Protein AF-A0A1G7V1W4-F1 (afdb_monomer)

Mean predicted aligned error: 14.4 Å

Foldseek 3Di:
DPPVVVVVVVCCCVVVCVPDPVNVVVVVVVVVVVVVCCVCCCCVVVVCVCVVVVPDDCPVVVVVVVCCVVVPDD

Sequence (74 aa):
MMTNFLYRTIHFYYDGFRHMTVGRTLWAVIIVKLIIIFLVLKVFFFPNYISEHSDAGSEPDFVASELIDRAGAP

Organism: NCBI:txid2913614

pLDDT: mean 74.84, std 15.48, range [38.47, 96.56]

InterPro domains:
  IPR027853 Protein of unknown function DUF4492 [PF14899] (4-70)

Radius of gyration: 26.41 Å; Cα contacts (8 Å, |Δi|>4): 9; chains: 1; bounding box: 53×30×68 Å

Secondary structure (DSSP, 8-state):
--HHHHHHHHHHHHHHHHH-HHHHHHHHHHHHHHHHHHHHHHHHHHHHHHHTT-S-S-HHHHHHHHHHHHHS--

Solvent-accessible surface area (backbone atoms only — not comparable to full-atom values): 4266 Å² total; per-residue (Å²): 129,71,66,63,58,58,52,49,54,50,48,52,50,52,50,53,42,69,72,30,68,66,52,48,50,54,52,50,51,51,52,52,48,52,51,49,49,50,49,49,48,45,62,65,56,40,51,56,58,40,61,74,64,59,71,63,94,42,67,68,57,51,52,50,49,54,51,47,59,68,71,66,60,135

Structure (mmCIF, N/CA/C/O backbone):
data_AF-A0A1G7V1W4-F1
#
_entry.id   AF-A0A1G7V1W4-F1
#
loop_
_atom_site.group_PDB
_atom_site.id
_atom_site.type_symbol
_atom_site.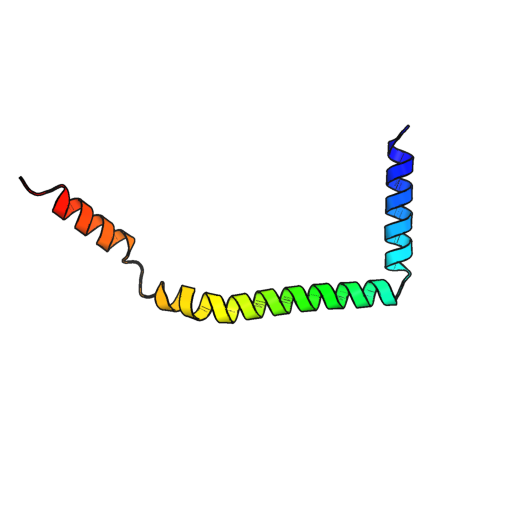label_atom_id
_atom_site.label_alt_id
_atom_site.label_comp_id
_atom_site.label_asym_id
_atom_site.label_entity_id
_atom_site.label_seq_id
_atom_site.pdbx_PDB_ins_code
_atom_site.Cartn_x
_atom_site.Cartn_y
_atom_site.Cartn_z
_atom_site.occupancy
_atom_site.B_iso_or_equiv
_atom_site.auth_seq_id
_atom_site.auth_comp_id
_atom_site.auth_asym_id
_atom_site.auth_atom_id
_atom_site.pdbx_PDB_model_num
ATOM 1 N N . MET A 1 1 ? 26.734 20.643 -4.651 1.00 53.28 1 MET A N 1
ATOM 2 C CA . MET A 1 1 ? 27.460 19.545 -5.335 1.00 53.28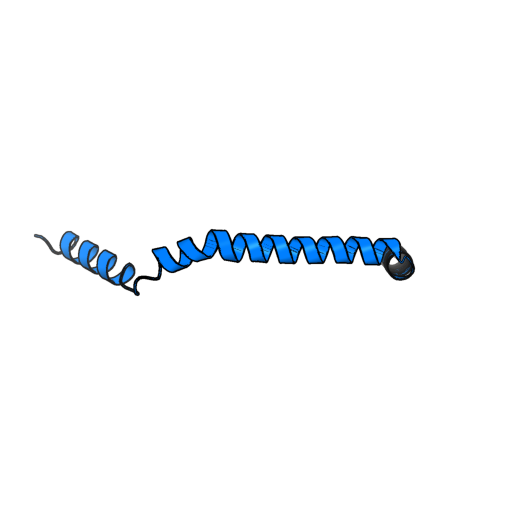 1 MET A CA 1
ATOM 3 C C . MET A 1 1 ? 26.925 18.138 -5.019 1.00 53.28 1 MET A C 1
ATOM 5 O O . MET A 1 1 ? 26.968 17.312 -5.916 1.00 53.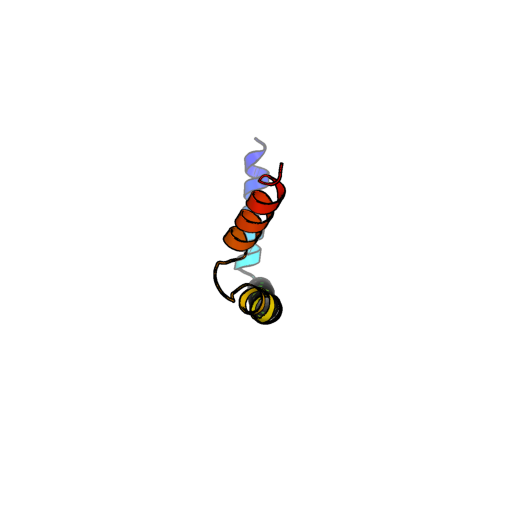28 1 MET A O 1
ATOM 9 N N . MET A 1 2 ? 26.391 17.840 -3.819 1.00 59.16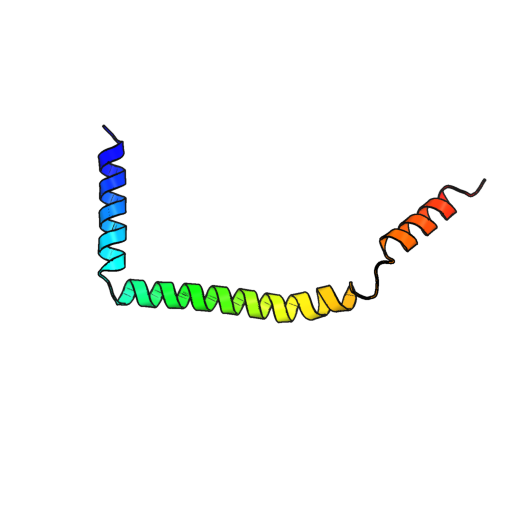 2 MET A N 1
ATOM 10 C CA . MET A 1 2 ? 25.966 16.472 -3.428 1.00 59.16 2 MET A CA 1
ATOM 11 C C . MET A 1 2 ? 24.604 16.005 -4.000 1.00 59.16 2 MET A C 1
ATOM 13 O O . MET A 1 2 ? 24.347 14.809 -4.114 1.00 59.16 2 MET A O 1
ATOM 17 N N . THR A 1 3 ? 23.725 16.933 -4.388 1.00 66.12 3 THR A N 1
ATOM 18 C CA . THR A 1 3 ? 22.346 16.644 -4.837 1.00 66.12 3 THR A CA 1
ATOM 19 C C . THR A 1 3 ? 22.279 15.823 -6.125 1.00 66.12 3 THR A C 1
ATOM 21 O O . THR A 1 3 ? 21.398 14.980 -6.274 1.00 66.12 3 THR A O 1
ATOM 24 N N . ASN A 1 4 ? 23.247 16.002 -7.028 1.00 75.19 4 ASN A N 1
ATOM 25 C CA . ASN A 1 4 ? 23.266 15.314 -8.322 1.00 75.19 4 ASN A CA 1
ATOM 26 C C . ASN A 1 4 ? 23.532 13.809 -8.197 1.00 75.19 4 ASN A C 1
ATOM 28 O O . ASN A 1 4 ? 23.060 13.037 -9.030 1.00 75.19 4 ASN A O 1
ATOM 32 N N . PHE A 1 5 ? 24.269 13.377 -7.168 1.00 79.12 5 PHE A N 1
ATOM 33 C CA . PHE A 1 5 ? 24.562 11.958 -6.973 1.00 79.12 5 PHE A CA 1
ATOM 34 C C . PHE A 1 5 ? 23.324 11.209 -6.479 1.00 79.12 5 PHE A C 1
ATOM 36 O O . PHE A 1 5 ? 22.959 10.181 -7.040 1.00 79.12 5 PHE A O 1
ATOM 43 N N . LEU A 1 6 ? 22.621 11.780 -5.497 1.00 82.75 6 LEU A N 1
ATOM 44 C CA . LEU A 1 6 ? 21.383 11.211 -4.969 1.00 82.75 6 LEU A CA 1
ATOM 45 C C . LEU A 1 6 ? 20.283 11.174 -6.038 1.00 82.75 6 LEU A C 1
ATOM 47 O O . LEU A 1 6 ? 19.627 10.151 -6.214 1.00 82.75 6 LEU A O 1
ATOM 51 N N . TYR A 1 7 ? 20.144 12.257 -6.809 1.00 83.31 7 TYR A N 1
ATOM 52 C CA . TYR A 1 7 ? 19.192 12.331 -7.915 1.00 83.31 7 TYR A CA 1
ATOM 53 C C . TYR A 1 7 ? 19.459 11.261 -8.981 1.00 83.31 7 TYR A C 1
ATOM 55 O O . TYR A 1 7 ? 18.534 10.585 -9.424 1.00 83.31 7 TYR A O 1
ATOM 63 N N . ARG A 1 8 ? 20.727 11.045 -9.352 1.00 83.56 8 ARG A N 1
ATOM 64 C CA . ARG A 1 8 ? 21.103 10.039 -10.353 1.00 83.56 8 ARG A CA 1
ATOM 65 C C . ARG A 1 8 ? 20.868 8.610 -9.864 1.00 83.56 8 ARG A C 1
ATOM 67 O O . ARG A 1 8 ? 20.388 7.786 -10.636 1.00 83.56 8 ARG A O 1
ATOM 74 N N . THR A 1 9 ? 21.148 8.330 -8.593 1.00 86.25 9 THR A N 1
ATOM 75 C CA . THR A 1 9 ? 20.874 7.019 -7.987 1.00 86.25 9 THR A CA 1
ATOM 76 C C . THR A 1 9 ? 19.372 6.734 -7.921 1.00 86.25 9 THR A C 1
ATOM 78 O O . THR A 1 9 ? 18.945 5.639 -8.283 1.00 86.25 9 THR A O 1
ATOM 81 N N . ILE A 1 10 ? 18.557 7.724 -7.536 1.00 87.31 10 ILE A N 1
ATOM 82 C CA . ILE A 1 10 ? 17.091 7.593 -7.517 1.00 87.31 10 ILE A CA 1
ATOM 83 C C . ILE A 1 10 ? 16.545 7.409 -8.935 1.00 87.31 10 ILE A C 1
ATOM 85 O O . ILE A 1 10 ? 15.714 6.530 -9.150 1.00 87.31 10 ILE A O 1
ATOM 89 N N . HIS A 1 11 ? 17.031 8.187 -9.907 1.00 85.25 11 HIS A N 1
ATOM 90 C CA . HIS A 1 11 ? 16.614 8.065 -11.303 1.00 85.25 11 HIS A CA 1
ATOM 91 C C . HIS A 1 11 ? 16.940 6.678 -11.861 1.00 85.25 11 HIS A C 1
ATOM 93 O O . HIS A 1 11 ? 16.071 6.050 -12.446 1.00 85.25 11 HIS A O 1
ATOM 99 N N . PHE A 1 12 ? 18.152 6.161 -11.636 1.00 86.19 12 PHE A N 1
ATOM 100 C CA . PHE A 1 12 ? 18.533 4.823 -12.095 1.00 86.19 12 PHE A CA 1
ATOM 101 C C . PHE A 1 12 ? 17.694 3.716 -11.440 1.00 86.19 12 PHE A C 1
ATOM 103 O O . PHE A 1 12 ? 17.266 2.789 -12.124 1.00 86.19 12 PHE A O 1
ATOM 110 N N . TYR A 1 13 ? 17.411 3.822 -10.136 1.00 85.88 13 TYR A N 1
ATOM 111 C CA . TYR A 1 13 ? 16.540 2.867 -9.448 1.00 85.88 13 TYR A CA 1
ATOM 112 C C . TYR A 1 13 ? 15.109 2.920 -9.986 1.00 85.88 13 TYR A C 1
ATOM 114 O O . TYR A 1 13 ? 14.534 1.880 -10.284 1.00 85.88 13 TYR A O 1
ATOM 122 N N . TYR A 1 14 ? 14.546 4.118 -10.151 1.00 85.06 14 TYR A N 1
ATOM 123 C CA . TYR A 1 14 ? 13.200 4.306 -10.687 1.00 85.06 14 TYR A CA 1
ATOM 124 C C . TYR A 1 14 ? 13.087 3.818 -12.137 1.00 85.06 14 TYR A C 1
ATOM 126 O O . TYR A 1 14 ? 12.127 3.129 -12.484 1.00 85.06 14 TYR A O 1
ATOM 134 N N . ASP A 1 15 ? 14.078 4.137 -12.968 1.00 83.06 15 ASP A N 1
ATOM 135 C CA . ASP A 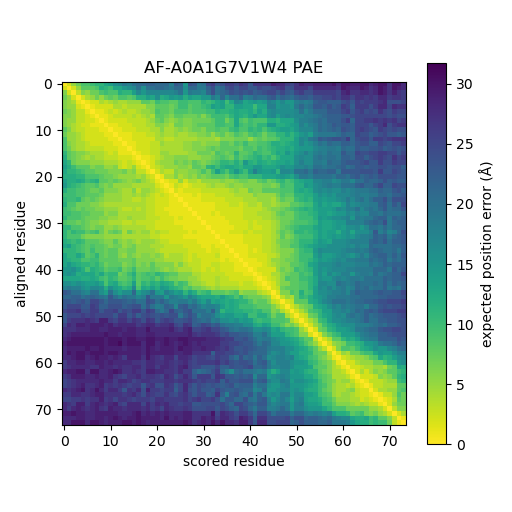1 15 ? 14.130 3.761 -14.379 1.00 83.06 15 ASP A CA 1
ATOM 136 C C . ASP A 1 15 ? 14.297 2.244 -14.538 1.00 83.06 15 ASP A C 1
ATOM 138 O O . ASP A 1 15 ? 13.467 1.589 -15.169 1.00 83.06 15 ASP A O 1
ATOM 142 N N . GLY A 1 16 ? 15.266 1.643 -13.837 1.00 83.00 16 GLY A N 1
ATOM 143 C CA . GLY A 1 16 ? 15.453 0.192 -13.798 1.00 83.00 16 GLY A CA 1
ATOM 144 C C . GLY A 1 16 ? 14.230 -0.548 -13.249 1.00 83.00 16 GLY A C 1
ATOM 145 O O . GLY A 1 16 ? 13.770 -1.519 -13.848 1.00 83.00 16 GLY A O 1
ATOM 146 N N . PHE A 1 17 ? 13.634 -0.056 -12.162 1.00 83.31 17 PHE A N 1
ATOM 147 C CA . PHE A 1 17 ? 12.429 -0.639 -11.570 1.00 83.31 17 PHE A CA 1
ATOM 148 C C . PHE A 1 17 ? 11.220 -0.573 -12.513 1.00 83.31 17 PHE A C 1
ATOM 150 O O . PHE A 1 17 ? 10.450 -1.531 -12.605 1.00 83.31 17 PHE A O 1
ATOM 157 N N . ARG A 1 18 ? 11.059 0.527 -13.257 1.00 78.31 18 ARG A N 1
ATOM 158 C CA . ARG A 1 18 ? 9.968 0.700 -14.225 1.00 78.31 18 ARG A CA 1
ATOM 159 C C . ARG A 1 18 ? 10.167 -0.143 -15.487 1.00 78.31 18 ARG A C 1
ATOM 161 O O . ARG A 1 18 ? 9.167 -0.645 -16.015 1.00 78.31 18 ARG A O 1
ATOM 168 N N . HIS A 1 19 ? 11.407 -0.294 -15.958 1.00 82.44 19 HIS A N 1
ATOM 169 C CA . HIS A 1 19 ? 11.754 -1.106 -17.132 1.00 82.44 19 HIS A CA 1
ATOM 170 C C . HIS A 1 19 ? 11.717 -2.619 -16.854 1.00 82.44 19 HIS A C 1
ATOM 172 O O . HIS A 1 19 ? 11.596 -3.411 -17.789 1.00 82.44 19 HIS A O 1
ATOM 178 N N . MET A 1 20 ? 11.767 -3.039 -15.586 1.00 84.00 20 MET A N 1
ATOM 179 C CA . MET A 1 20 ? 11.675 -4.445 -15.193 1.00 84.00 20 MET A CA 1
ATOM 180 C C . MET A 1 20 ? 10.220 -4.902 -15.027 1.00 84.00 20 MET A C 1
ATOM 182 O O . MET A 1 20 ? 9.497 -4.475 -14.125 1.00 84.00 20 MET A O 1
ATOM 186 N N . THR A 1 21 ? 9.798 -5.863 -15.849 1.00 83.06 21 THR A N 1
ATOM 187 C CA . THR A 1 21 ? 8.496 -6.539 -15.711 1.00 83.06 21 THR A CA 1
ATOM 188 C C . THR A 1 21 ? 8.386 -7.306 -14.393 1.00 83.06 21 THR A C 1
ATOM 190 O O . THR A 1 21 ? 7.349 -7.252 -13.739 1.00 83.06 21 THR A O 1
ATOM 193 N N . VAL A 1 22 ? 9.472 -7.950 -13.951 1.00 85.62 22 VAL A N 1
ATOM 194 C CA . VAL A 1 22 ? 9.527 -8.706 -12.686 1.00 85.62 22 VAL A CA 1
ATOM 195 C C . VAL A 1 22 ? 9.335 -7.794 -11.471 1.00 85.62 22 VAL A C 1
ATOM 197 O O . VAL A 1 22 ? 8.539 -8.116 -10.592 1.00 85.62 22 VAL A O 1
ATOM 200 N N . GLY A 1 23 ? 10.010 -6.638 -11.434 1.00 86.12 23 GLY A N 1
ATOM 201 C CA . GLY A 1 23 ? 9.909 -5.680 -10.326 1.00 86.12 23 GLY A CA 1
ATOM 202 C C . GLY A 1 23 ? 8.498 -5.112 -10.178 1.00 86.12 23 GLY A C 1
ATOM 203 O O . GLY A 1 23 ? 7.951 -5.083 -9.074 1.00 86.12 23 GLY A O 1
ATOM 204 N N . ARG A 1 24 ? 7.864 -4.761 -11.305 1.00 83.88 24 ARG A N 1
ATOM 205 C CA . ARG A 1 24 ? 6.471 -4.297 -11.336 1.00 83.88 24 ARG A CA 1
ATOM 206 C C . ARG A 1 24 ? 5.498 -5.362 -10.835 1.00 83.88 24 ARG A C 1
ATOM 208 O O . ARG A 1 24 ? 4.633 -5.048 -10.021 1.00 83.88 24 ARG A O 1
ATOM 215 N N . THR A 1 25 ? 5.650 -6.607 -11.285 1.00 91.12 25 THR A N 1
ATOM 216 C CA . THR A 1 25 ? 4.805 -7.720 -10.832 1.00 91.12 25 THR A CA 1
ATOM 217 C C . THR A 1 25 ? 4.987 -7.982 -9.341 1.00 91.12 25 THR A C 1
ATOM 219 O O . THR A 1 25 ? 4.005 -8.133 -8.622 1.00 91.12 25 THR A O 1
ATOM 222 N N . LEU A 1 26 ? 6.224 -7.982 -8.846 1.00 91.19 26 LEU A N 1
ATOM 223 C CA . LEU A 1 26 ? 6.510 -8.241 -7.436 1.00 91.19 26 LEU A CA 1
ATOM 224 C C . LEU A 1 26 ? 5.944 -7.138 -6.530 1.00 91.19 26 LEU A C 1
ATOM 226 O O . LEU A 1 26 ? 5.329 -7.430 -5.507 1.00 91.19 26 LEU A O 1
ATOM 230 N N . TRP A 1 27 ? 6.068 -5.876 -6.940 1.00 91.88 27 TRP A N 1
ATOM 231 C CA . TRP A 1 27 ? 5.463 -4.754 -6.223 1.00 91.88 27 TRP A CA 1
ATOM 232 C C . TRP A 1 27 ? 3.934 -4.791 -6.256 1.00 91.88 27 TRP A C 1
ATOM 234 O O . TRP A 1 27 ? 3.296 -4.561 -5.230 1.00 91.88 27 TRP A O 1
ATOM 244 N N . ALA A 1 28 ? 3.338 -5.168 -7.392 1.00 92.56 28 ALA A N 1
ATOM 245 C CA . ALA A 1 28 ? 1.899 -5.395 -7.484 1.00 92.56 28 ALA A CA 1
ATOM 246 C C . ALA A 1 28 ? 1.441 -6.500 -6.517 1.00 92.56 28 ALA A C 1
ATOM 248 O O . ALA A 1 28 ? 0.452 -6.317 -5.811 1.00 92.56 28 ALA A O 1
ATOM 249 N N . VAL A 1 29 ? 2.188 -7.605 -6.409 1.00 95.12 29 VAL A N 1
ATOM 250 C CA . VAL A 1 29 ? 1.906 -8.678 -5.438 1.00 95.12 29 VAL A CA 1
ATOM 251 C C . VAL A 1 29 ? 1.987 -8.166 -3.999 1.00 95.12 29 VAL A C 1
ATOM 253 O O . VAL A 1 29 ? 1.117 -8.498 -3.195 1.00 95.12 29 VAL A O 1
ATOM 256 N N . ILE A 1 30 ? 2.985 -7.340 -3.665 1.00 95.12 30 ILE A N 1
ATOM 257 C CA . ILE A 1 30 ? 3.101 -6.721 -2.334 1.00 95.12 30 ILE A CA 1
ATOM 258 C C . ILE A 1 30 ? 1.876 -5.850 -2.042 1.00 95.12 30 ILE A C 1
ATOM 260 O O . ILE A 1 30 ? 1.266 -6.013 -0.988 1.00 95.12 30 ILE A O 1
ATOM 264 N N . ILE A 1 31 ? 1.473 -4.977 -2.970 1.00 96.12 31 ILE A N 1
ATOM 265 C CA . ILE A 1 31 ? 0.288 -4.119 -2.803 1.00 96.12 31 ILE A CA 1
ATOM 266 C C . ILE A 1 31 ? -0.971 -4.949 -2.609 1.00 96.12 31 ILE A C 1
ATOM 268 O O . ILE A 1 31 ? -1.732 -4.695 -1.679 1.00 96.12 31 ILE A O 1
ATOM 272 N N . VAL A 1 32 ? -1.183 -5.958 -3.453 1.00 96.56 32 VAL A N 1
ATOM 273 C CA . VAL A 1 32 ? -2.338 -6.852 -3.341 1.00 96.56 32 VAL A CA 1
ATOM 274 C C . VAL A 1 32 ? -2.342 -7.537 -1.978 1.00 96.56 32 VAL A C 1
ATOM 276 O O . VAL A 1 32 ? -3.371 -7.542 -1.308 1.00 96.56 32 VAL A O 1
ATOM 279 N N . LYS A 1 33 ? -1.193 -8.043 -1.512 1.00 94.44 33 LYS A N 1
ATOM 280 C CA . LYS A 1 33 ? -1.072 -8.606 -0.162 1.00 94.44 33 LYS A CA 1
ATOM 281 C C . LYS A 1 33 ? -1.418 -7.592 0.921 1.00 94.44 33 LYS A C 1
ATOM 283 O O . LYS A 1 33 ? -2.149 -7.947 1.834 1.00 94.44 33 LYS A O 1
ATOM 288 N N . LEU A 1 34 ? -0.913 -6.362 0.838 1.00 96.25 34 LEU A N 1
ATOM 289 C CA . LEU A 1 34 ? -1.206 -5.316 1.821 1.00 96.25 34 LEU A CA 1
ATOM 290 C C . LEU A 1 34 ? -2.700 -4.980 1.856 1.00 96.25 34 LEU A C 1
ATOM 292 O O . LEU A 1 34 ? -3.261 -4.871 2.942 1.00 96.25 34 LEU A O 1
ATOM 296 N N . ILE A 1 35 ? -3.354 -4.893 0.695 1.00 95.81 35 ILE A N 1
ATOM 297 C CA . ILE A 1 35 ? -4.805 -4.693 0.603 1.00 95.81 35 ILE A CA 1
ATOM 298 C C . ILE A 1 35 ? -5.549 -5.878 1.217 1.00 95.81 35 ILE A C 1
ATOM 300 O O . ILE A 1 35 ? -6.444 -5.663 2.025 1.00 95.81 35 ILE A O 1
ATOM 304 N N . ILE A 1 36 ? -5.180 -7.116 0.876 1.00 94.94 36 ILE A N 1
ATOM 305 C CA . ILE A 1 36 ? -5.824 -8.323 1.415 1.00 94.94 36 ILE A CA 1
ATOM 306 C C . ILE A 1 36 ? -5.637 -8.398 2.930 1.00 94.94 36 ILE A C 1
ATOM 308 O O . ILE A 1 36 ? -6.607 -8.628 3.637 1.00 94.94 36 ILE A O 1
ATOM 312 N N . ILE A 1 37 ? -4.425 -8.176 3.443 1.00 91.19 37 ILE A N 1
ATOM 313 C CA . ILE A 1 37 ? -4.149 -8.184 4.884 1.00 91.19 37 ILE A CA 1
ATOM 314 C C . ILE A 1 37 ? -4.952 -7.079 5.565 1.00 91.19 37 ILE A C 1
ATOM 316 O O . ILE A 1 37 ? -5.624 -7.351 6.549 1.00 91.19 37 ILE A O 1
ATOM 320 N N . PHE A 1 38 ? -4.955 -5.859 5.030 1.00 90.81 38 PHE A N 1
ATOM 321 C CA . PHE A 1 38 ? -5.752 -4.771 5.587 1.00 90.81 38 PHE A CA 1
ATOM 322 C C . PHE A 1 38 ? -7.248 -5.084 5.555 1.00 90.81 38 PHE A C 1
ATOM 324 O O . PHE A 1 38 ? -7.931 -4.822 6.532 1.00 90.81 38 PHE A O 1
ATOM 331 N N . LEU A 1 39 ? -7.764 -5.672 4.475 1.00 90.88 39 LEU A N 1
ATOM 332 C CA . LEU A 1 39 ? -9.177 -6.013 4.335 1.00 90.88 39 LEU A CA 1
ATOM 333 C C . LEU A 1 39 ? -9.578 -7.172 5.250 1.00 90.88 39 LEU A C 1
ATOM 335 O O . LEU A 1 39 ? -10.612 -7.086 5.895 1.00 90.88 39 LEU A O 1
ATOM 339 N N . VAL A 1 40 ? -8.766 -8.226 5.343 1.00 88.00 40 VAL A N 1
ATOM 340 C CA . VAL A 1 40 ? -8.989 -9.365 6.245 1.00 88.00 40 VAL A CA 1
ATOM 341 C C . VAL A 1 40 ? -8.889 -8.899 7.688 1.00 88.00 40 VAL A C 1
ATOM 343 O O . VAL A 1 40 ? -9.824 -9.105 8.446 1.00 88.00 40 VAL A O 1
ATOM 346 N N . LEU A 1 41 ? -7.819 -8.201 8.072 1.00 85.50 41 LEU A N 1
ATOM 347 C CA . LEU A 1 41 ? -7.719 -7.630 9.412 1.00 85.50 41 LEU A CA 1
ATOM 348 C C . LEU A 1 41 ? -8.883 -6.670 9.672 1.00 85.50 41 LEU A C 1
ATOM 350 O O . LEU A 1 41 ? -9.489 -6.742 10.728 1.00 85.50 41 LEU A O 1
ATOM 354 N N . LYS A 1 42 ? -9.284 -5.838 8.706 1.00 82.81 42 LYS A N 1
ATOM 355 C CA . LYS A 1 42 ? -10.444 -4.952 8.852 1.00 82.81 42 LYS A CA 1
ATOM 356 C C . LYS A 1 42 ? -11.733 -5.744 9.089 1.00 82.81 42 LYS A C 1
ATOM 358 O O . LYS A 1 42 ? -12.461 -5.462 10.026 1.00 82.81 42 LYS A O 1
ATOM 363 N N . VAL A 1 43 ? -12.010 -6.744 8.265 1.00 82.62 43 VAL A N 1
ATOM 364 C CA . VAL A 1 43 ? -13.255 -7.521 8.302 1.00 82.62 43 VAL A CA 1
ATOM 365 C C . VAL A 1 43 ? -13.268 -8.572 9.407 1.00 82.62 43 VAL A C 1
ATOM 367 O O . VAL A 1 43 ? -14.356 -8.985 9.758 1.00 82.62 43 VAL A O 1
ATOM 370 N N . PHE A 1 44 ? -12.130 -8.976 9.987 1.00 79.62 44 PHE A N 1
ATOM 371 C CA . PHE A 1 44 ? -12.057 -9.915 11.121 1.00 79.62 44 PHE A CA 1
ATOM 372 C C . PHE A 1 44 ? -11.793 -9.242 12.476 1.00 79.62 44 PHE A C 1
ATOM 374 O O . PHE A 1 44 ? -12.325 -9.704 13.479 1.00 79.62 44 PHE A O 1
ATOM 381 N N . PHE A 1 45 ? -11.016 -8.155 12.534 1.00 68.56 45 PHE A N 1
ATOM 382 C CA . PHE A 1 45 ? -10.789 -7.400 13.776 1.00 68.56 45 PHE A CA 1
ATOM 383 C C . PHE A 1 45 ? -11.866 -6.339 14.020 1.00 68.56 45 PHE A C 1
ATOM 385 O O . PHE A 1 45 ? -12.220 -6.112 15.170 1.00 68.56 45 PHE A O 1
ATOM 392 N N . PHE A 1 46 ? -12.444 -5.727 12.977 1.00 65.50 46 PHE A N 1
ATOM 393 C CA . PHE A 1 46 ? -13.510 -4.728 13.131 1.00 65.50 46 PHE A CA 1
ATOM 394 C C . PHE A 1 46 ? -14.970 -5.205 13.024 1.00 65.50 46 PHE A C 1
ATOM 396 O O . PHE A 1 46 ? -15.823 -4.375 13.318 1.00 65.50 46 PHE A O 1
ATOM 403 N N . PRO A 1 47 ? -15.344 -6.451 12.665 1.00 63.06 47 PRO A N 1
ATOM 404 C CA . PRO A 1 47 ? -16.738 -6.862 12.741 1.00 63.06 47 PRO A CA 1
ATOM 405 C C . PRO A 1 47 ? -17.136 -6.923 14.216 1.00 63.06 47 PRO A C 1
ATOM 407 O O . PRO A 1 47 ? -18.125 -6.307 14.549 1.00 63.06 47 PRO A O 1
ATOM 410 N N . ASN A 1 48 ? -16.301 -7.510 15.088 1.00 57.19 48 ASN A N 1
ATOM 411 C CA . ASN A 1 48 ? -16.511 -7.585 16.531 1.00 57.19 48 ASN A CA 1
ATOM 412 C C . ASN A 1 48 ? -16.102 -6.285 17.231 1.00 57.19 48 ASN A C 1
ATOM 414 O O . ASN A 1 48 ? -16.812 -5.846 18.113 1.00 57.19 48 ASN A O 1
ATOM 418 N N . TYR A 1 49 ? -15.027 -5.596 16.820 1.00 55.25 49 TYR A N 1
ATOM 419 C CA . TYR A 1 49 ? -14.699 -4.305 17.450 1.00 55.25 49 TYR A CA 1
ATOM 420 C C . TYR A 1 49 ? -15.738 -3.214 17.152 1.00 55.25 49 TYR A C 1
ATOM 422 O O . TYR A 1 49 ? -15.950 -2.346 17.986 1.00 55.25 49 TYR A O 1
ATOM 430 N N . ILE A 1 50 ? -16.395 -3.237 15.985 1.00 55.78 50 ILE A N 1
ATOM 431 C CA . ILE A 1 50 ? -17.500 -2.315 15.709 1.00 55.78 50 ILE A CA 1
ATOM 432 C C . ILE A 1 50 ? -18.803 -2.895 16.248 1.00 55.78 50 ILE A C 1
ATOM 434 O O . ILE A 1 50 ? -19.450 -2.175 16.973 1.00 55.78 50 ILE A O 1
ATOM 438 N N . SER A 1 51 ? -19.185 -4.157 16.016 1.00 54.56 51 SER A N 1
ATOM 439 C CA . SER A 1 51 ? -20.481 -4.668 16.503 1.00 54.56 51 SER A CA 1
ATOM 440 C C . SER A 1 51 ? -20.586 -4.763 18.025 1.00 54.56 51 SER A C 1
ATOM 442 O O . SER A 1 51 ? -21.687 -4.658 18.548 1.00 54.56 51 SER A O 1
ATOM 444 N N . GLU A 1 52 ? -19.472 -4.960 18.733 1.00 52.72 52 GLU A N 1
ATOM 445 C CA . GLU A 1 52 ? -19.431 -5.048 20.202 1.00 52.72 52 GLU A CA 1
ATOM 446 C C . GLU A 1 52 ? -19.251 -3.671 20.870 1.00 52.72 52 GLU A C 1
ATOM 448 O O . GLU A 1 52 ? -19.513 -3.535 22.058 1.00 52.72 52 GLU A O 1
ATOM 453 N N . HIS A 1 53 ? -18.905 -2.625 20.101 1.00 53.78 53 HIS A N 1
ATOM 454 C CA . HIS A 1 53 ? -18.910 -1.217 20.546 1.00 53.78 53 HIS A CA 1
ATOM 455 C C . HIS A 1 53 ? -19.903 -0.321 19.776 1.00 53.78 53 HIS A C 1
ATOM 457 O O . HIS A 1 53 ? -19.903 0.899 19.937 1.00 53.78 53 HIS A O 1
ATOM 463 N N . SER A 1 54 ? -20.746 -0.895 18.915 1.00 46.97 54 SER A N 1
ATOM 464 C CA . SER A 1 54 ? -21.784 -0.190 18.151 1.00 46.97 54 SER A CA 1
ATOM 465 C C . SER A 1 54 ? -23.190 -0.616 18.545 1.00 46.97 54 SER A C 1
ATOM 467 O O . SER A 1 54 ? -24.129 -0.320 17.806 1.00 46.97 54 SER A O 1
ATOM 469 N N . ASP A 1 55 ? -23.355 -1.228 19.718 1.00 47.56 55 ASP A N 1
ATOM 470 C CA . ASP A 1 55 ? -24.541 -0.923 20.507 1.00 47.56 55 ASP A CA 1
ATOM 471 C C . ASP A 1 55 ? -24.368 0.492 21.073 1.00 47.56 55 ASP A C 1
ATOM 473 O O . ASP A 1 55 ? -23.717 0.745 22.081 1.00 47.56 55 ASP A O 1
ATOM 477 N N . ALA A 1 56 ? -24.891 1.423 20.276 1.00 47.50 56 ALA A N 1
ATOM 478 C CA . ALA A 1 56 ? -25.487 2.683 20.679 1.00 47.50 56 ALA A CA 1
ATOM 479 C C . ALA A 1 56 ? -24.766 3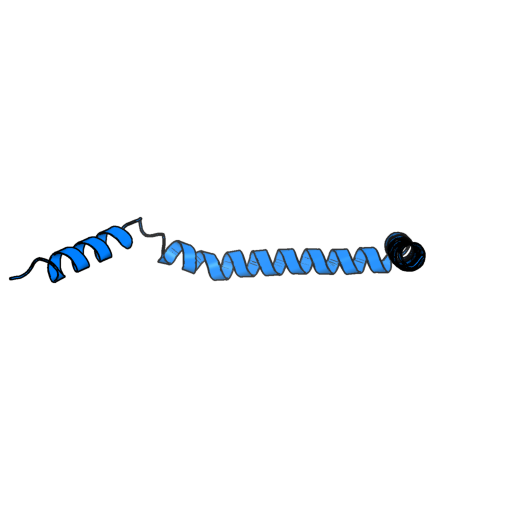.464 21.783 1.00 47.50 56 ALA A C 1
ATOM 481 O O . ALA A 1 56 ? -25.146 3.353 22.931 1.00 47.50 56 ALA A O 1
ATOM 482 N N . GLY A 1 57 ? -23.840 4.358 21.416 1.00 53.97 57 GLY A N 1
ATOM 483 C CA . GLY A 1 57 ? -23.817 5.754 21.893 1.00 53.97 57 GLY A CA 1
ATOM 484 C C . GLY A 1 57 ? -24.094 6.082 23.373 1.00 53.97 57 GLY A C 1
ATOM 485 O O . GLY A 1 57 ? -24.495 7.207 23.639 1.00 53.97 57 GLY A O 1
ATOM 486 N N . SER A 1 58 ? -23.889 5.164 24.317 1.00 49.72 58 SER A N 1
ATOM 487 C CA . SER A 1 58 ? -24.277 5.298 25.727 1.00 49.72 58 SER A CA 1
ATOM 488 C C . SER A 1 58 ? -23.133 4.984 26.685 1.00 49.72 58 SER A C 1
ATOM 490 O O . SER A 1 58 ? -23.326 4.987 27.893 1.00 49.72 58 SER A O 1
ATOM 492 N N . GLU A 1 59 ? -21.928 4.722 26.179 1.00 54.56 59 GLU A N 1
ATOM 493 C CA . GLU A 1 59 ? -20.732 4.606 27.017 1.00 54.56 59 GLU A CA 1
ATOM 494 C C . GLU A 1 59 ? -20.346 5.961 27.651 1.00 54.56 59 GLU A C 1
ATOM 496 O O . GLU A 1 59 ? -20.084 5.994 28.854 1.00 54.56 59 GLU A O 1
ATOM 501 N N . PRO A 1 60 ? -20.409 7.108 26.932 1.00 56.97 60 PRO A N 1
ATOM 502 C CA . PRO A 1 60 ? -20.170 8.412 27.549 1.00 56.97 60 PRO A CA 1
ATOM 503 C C . PRO A 1 60 ? -21.256 8.783 28.562 1.00 56.97 60 PRO A C 1
ATOM 505 O O . PRO A 1 60 ? -20.928 9.308 29.621 1.00 56.97 60 PRO A O 1
ATOM 508 N N . ASP A 1 61 ? -22.526 8.492 28.2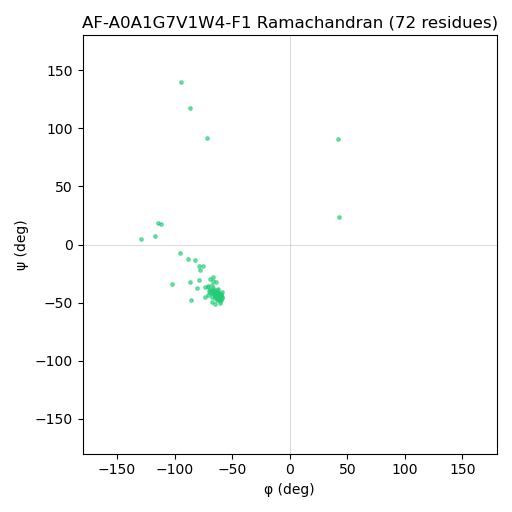58 1.00 58.44 61 ASP A N 1
ATOM 509 C CA . ASP A 1 61 ? -23.656 8.824 29.133 1.00 58.44 61 ASP A CA 1
ATOM 510 C C . ASP A 1 61 ? -23.691 7.950 30.392 1.00 58.44 61 ASP A C 1
ATOM 512 O O . ASP A 1 61 ? -23.981 8.464 31.469 1.00 58.44 61 ASP A O 1
ATOM 516 N N . PHE A 1 62 ? -23.317 6.667 30.299 1.00 59.75 62 PHE A N 1
ATOM 517 C CA . PHE A 1 62 ? -23.219 5.777 31.461 1.00 59.75 62 PHE A CA 1
ATOM 518 C C . PHE A 1 62 ? -22.041 6.145 32.376 1.00 59.75 62 PHE A C 1
ATOM 520 O O . PHE A 1 62 ? -22.176 6.163 33.601 1.00 59.75 62 PHE A O 1
ATOM 527 N N . VAL A 1 63 ? -20.886 6.508 31.802 1.00 64.81 63 VAL A N 1
ATOM 528 C CA . VAL A 1 63 ? -19.740 6.994 32.588 1.00 64.81 63 VAL A CA 1
ATOM 529 C C . VAL A 1 63 ? -20.043 8.369 33.189 1.00 64.81 63 VAL A C 1
ATOM 531 O O . VAL A 1 63 ? -19.710 8.608 34.347 1.00 64.81 63 VAL A O 1
ATOM 534 N N . ALA A 1 64 ? -20.722 9.260 32.462 1.00 67.25 64 ALA A N 1
ATOM 535 C CA . ALA A 1 64 ? -21.152 10.550 32.995 1.00 67.25 64 ALA A CA 1
ATOM 536 C C . ALA A 1 64 ? -22.157 10.388 34.145 1.00 67.25 64 ALA A C 1
ATOM 538 O O . ALA A 1 64 ? -21.998 11.054 35.169 1.00 67.25 64 ALA A O 1
ATOM 539 N N . SER A 1 65 ? -23.138 9.484 34.025 1.00 65.44 65 SER A N 1
ATOM 540 C CA . SER A 1 65 ? -24.093 9.215 35.105 1.00 65.44 65 SER A CA 1
ATOM 541 C C . SER A 1 65 ? -23.418 8.614 36.334 1.00 65.44 65 SER A C 1
ATOM 543 O O . SER A 1 65 ? -23.678 9.079 37.435 1.00 65.44 65 SER A O 1
ATOM 545 N N . GLU A 1 66 ? -22.495 7.663 36.165 1.00 70.81 66 GLU A N 1
ATOM 546 C CA . GLU A 1 66 ? -21.777 7.037 37.287 1.00 70.81 66 GLU A CA 1
ATOM 547 C C . GLU A 1 66 ? -20.833 8.033 37.990 1.00 70.81 66 GLU A C 1
ATOM 549 O O . GLU A 1 66 ? -20.677 8.006 39.213 1.00 70.81 66 GLU A O 1
ATOM 554 N N . LEU A 1 67 ? -20.213 8.953 37.238 1.00 73.50 67 LEU A N 1
ATOM 555 C CA . LEU A 1 67 ? -19.386 10.020 37.808 1.00 73.50 67 LEU A CA 1
ATOM 556 C C . LEU A 1 67 ? -20.223 11.071 38.545 1.00 73.50 67 LEU A C 1
ATOM 558 O O . LEU A 1 67 ? -19.777 11.554 39.582 1.00 73.50 67 LEU A O 1
ATOM 562 N N . ILE A 1 68 ? -21.420 11.409 38.053 1.00 73.19 68 ILE A N 1
ATOM 563 C CA . ILE A 1 68 ? -22.351 12.322 38.734 1.00 73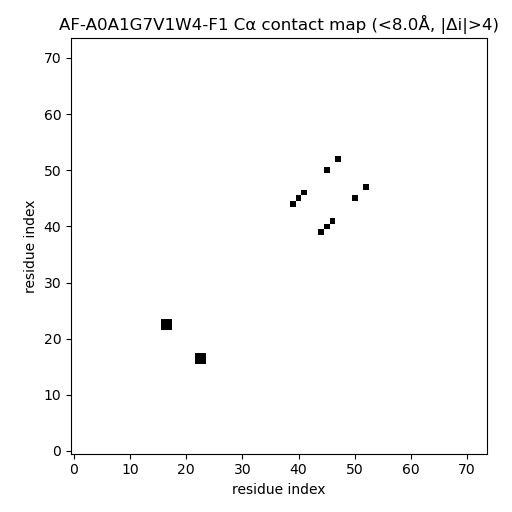.19 68 ILE A CA 1
ATOM 564 C C . ILE A 1 68 ? -22.921 11.675 40.004 1.00 73.19 68 ILE A C 1
ATOM 566 O O . ILE A 1 68 ? -22.963 12.343 41.034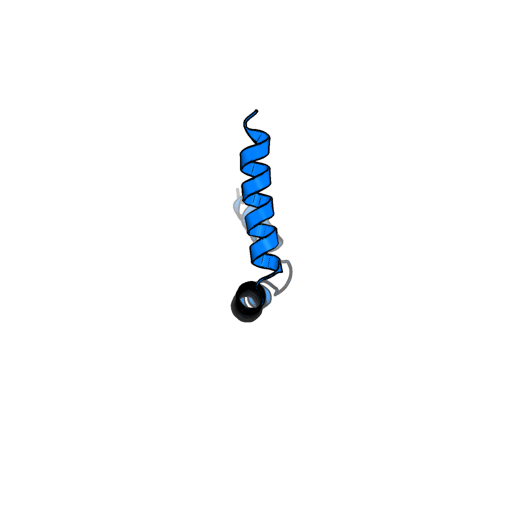 1.00 73.19 68 ILE A O 1
ATOM 570 N N . ASP A 1 69 ? -23.278 10.388 39.975 1.00 71.56 69 ASP A N 1
ATOM 571 C CA . ASP A 1 69 ? -23.806 9.665 41.145 1.00 71.56 69 ASP A CA 1
ATOM 572 C C . ASP A 1 69 ? -22.746 9.510 42.249 1.00 71.56 69 ASP A C 1
ATOM 574 O O . ASP A 1 69 ? -23.040 9.661 43.434 1.00 71.56 69 ASP A O 1
ATOM 578 N N . ARG A 1 70 ? -21.474 9.290 41.877 1.00 68.19 70 ARG A N 1
ATOM 579 C CA . ARG A 1 70 ? -20.359 9.242 42.843 1.00 68.19 70 ARG A CA 1
ATOM 580 C C . ARG A 1 70 ? -19.879 10.612 43.304 1.00 68.19 70 ARG A C 1
ATOM 582 O O . ARG A 1 70 ? -19.380 10.723 44.421 1.00 68.19 70 ARG A O 1
ATOM 589 N N . ALA A 1 71 ? -19.988 11.639 42.464 1.00 68.69 71 ALA A N 1
ATOM 590 C CA . ALA A 1 71 ? -19.647 13.012 42.835 1.00 68.69 71 ALA A CA 1
ATOM 591 C C . ALA A 1 71 ? -20.785 13.725 43.592 1.00 68.69 71 ALA A C 1
ATOM 593 O O . ALA A 1 71 ? -20.552 14.790 44.161 1.00 68.69 71 ALA A O 1
ATOM 594 N N . GLY A 1 72 ? -21.996 13.155 43.581 1.00 66.94 72 GLY A N 1
ATOM 595 C CA . GLY A 1 72 ? -23.235 13.746 44.090 1.00 66.94 72 GLY A CA 1
ATOM 596 C C . GLY A 1 72 ? -23.832 13.094 45.341 1.00 66.94 72 GLY A C 1
ATOM 597 O O . GLY A 1 72 ? -25.002 13.342 45.627 1.00 66.94 72 GLY A O 1
ATOM 598 N N . ALA A 1 73 ? -23.075 12.303 46.105 1.00 38.47 73 ALA A N 1
ATOM 599 C CA . ALA A 1 73 ? -23.477 11.911 47.459 1.00 38.47 73 ALA A CA 1
ATOM 600 C C . ALA A 1 73 ? -22.859 12.866 48.513 1.00 38.47 73 ALA A C 1
ATOM 602 O O . ALA A 1 73 ? -21.703 13.260 48.338 1.00 38.47 73 ALA A O 1
ATOM 603 N N . PRO A 1 74 ? -23.595 13.259 49.578 1.00 53.66 74 PRO A N 1
ATOM 604 C CA . PRO A 1 74 ? -23.006 13.889 50.766 1.00 53.66 74 PRO A CA 1
ATOM 605 C C . PRO A 1 74 ? -21.960 13.000 51.454 1.00 53.66 74 PRO A C 1
ATOM 607 O O . PRO A 1 74 ? -22.073 11.756 51.353 1.00 53.66 74 PRO A O 1
#